Protein AF-A0AAU9VML3-F1 (afdb_monomer_lite)

Organism: NCBI:txid46732

Radius of gyration: 20.59 Å; chains: 1; bounding box: 60×60×53 Å

Secondary structure (DSSP, 8-state):
--HHHHHHHHHHHHHHHHHHHHHHHHSHHHHHHHHHHHHHHHHHH--PPPSSPPPHHHHHHHHHHHHHHHHHHHHH--HHHHHHHHHHHHHHTT-------HHHHHHHHHHHTT-HHHHHHHHHHHT--EETTEEHHHHTT--HHHHHHHHT-------HHHHTTS---S--------

pLDDT: mean 78.19, std 17.21, range [37.16, 96.06]

Structure (mmCIF, N/CA/C/O backbone):
data_AF-A0AAU9VML3-F1
#
_entry.id   AF-A0AAU9VML3-F1
#
loop_
_atom_site.group_PDB
_atom_site.id
_atom_site.type_symbol
_atom_site.label_atom_id
_atom_site.label_alt_id
_atom_site.label_comp_id
_atom_site.label_asym_id
_atom_site.label_entity_id
_atom_site.label_seq_id
_atom_site.pdbx_PDB_ins_code
_atom_site.Cartn_x
_atom_site.Cartn_y
_atom_site.Cartn_z
_atom_site.occupancy
_atom_site.B_iso_or_equiv
_atom_site.auth_seq_id
_atom_site.auth_comp_id
_atom_site.auth_asym_id
_atom_site.auth_atom_id
_atom_site.pdbx_PDB_model_num
ATOM 1 N N . MET A 1 1 ? 0.407 17.877 24.912 1.00 50.97 1 MET A N 1
ATOM 2 C CA . MET A 1 1 ? 1.451 17.326 24.017 1.00 50.97 1 MET A CA 1
ATOM 3 C C . MET A 1 1 ? 2.515 18.390 23.803 1.00 50.97 1 MET A C 1
ATOM 5 O O . MET A 1 1 ? 2.160 19.557 23.710 1.00 50.97 1 MET A O 1
ATOM 9 N N . ASN A 1 2 ? 3.795 18.014 23.816 1.00 62.28 2 ASN A N 1
ATOM 10 C CA . ASN A 1 2 ? 4.922 18.942 23.692 1.00 62.28 2 ASN A CA 1
ATOM 11 C C . ASN A 1 2 ? 5.104 19.342 22.215 1.00 62.28 2 ASN A C 1
ATOM 13 O O . ASN A 1 2 ? 5.199 18.472 21.353 1.00 62.28 2 ASN A O 1
ATOM 17 N N . VAL A 1 3 ? 5.138 20.645 21.924 1.00 62.44 3 VAL A N 1
ATOM 18 C CA . VAL A 1 3 ? 5.216 21.208 20.559 1.00 62.44 3 VAL A CA 1
ATOM 19 C C . VAL A 1 3 ? 6.447 20.692 19.804 1.00 62.44 3 VAL A C 1
ATOM 21 O O . VAL A 1 3 ? 6.362 20.385 18.618 1.00 62.44 3 VAL A O 1
ATOM 24 N N . ASN A 1 4 ? 7.561 20.488 20.513 1.00 61.22 4 ASN A N 1
ATOM 25 C CA . ASN A 1 4 ? 8.789 19.937 19.936 1.00 61.22 4 ASN A CA 1
ATOM 26 C C . ASN A 1 4 ? 8.632 18.471 19.498 1.00 61.22 4 ASN A C 1
ATOM 28 O O . ASN A 1 4 ? 9.266 18.043 18.540 1.00 61.22 4 ASN A O 1
ATOM 32 N N . THR A 1 5 ? 7.780 17.695 20.171 1.00 62.53 5 THR A N 1
ATOM 33 C CA . THR A 1 5 ? 7.509 16.296 19.806 1.00 62.53 5 THR A CA 1
ATOM 34 C C . THR A 1 5 ? 6.673 16.222 18.528 1.00 62.53 5 THR A C 1
ATOM 36 O O . THR A 1 5 ? 7.010 15.461 17.630 1.00 62.53 5 THR A O 1
ATOM 39 N N . VAL A 1 6 ? 5.659 17.084 18.399 1.00 62.66 6 VAL A N 1
ATOM 40 C CA . VAL A 1 6 ? 4.790 17.147 17.210 1.00 62.66 6 VAL A CA 1
ATOM 41 C C . VAL A 1 6 ? 5.559 17.625 15.970 1.00 62.66 6 VAL A C 1
ATOM 43 O O . VAL A 1 6 ? 5.380 17.080 14.881 1.00 62.66 6 VAL A O 1
ATOM 46 N N . ALA A 1 7 ? 6.449 18.611 16.125 1.00 62.72 7 ALA A N 1
ATOM 47 C CA . ALA A 1 7 ? 7.306 19.083 15.035 1.00 62.72 7 ALA A CA 1
ATOM 48 C C . ALA A 1 7 ? 8.252 17.976 14.530 1.00 62.72 7 ALA A C 1
ATOM 50 O O . ALA A 1 7 ? 8.327 17.728 13.328 1.00 62.72 7 ALA A O 1
ATOM 51 N N . ASN A 1 8 ? 8.887 17.239 15.447 1.00 67.69 8 ASN A N 1
ATOM 52 C CA . ASN A 1 8 ? 9.783 16.133 15.103 1.00 67.69 8 ASN A CA 1
ATOM 53 C C . ASN A 1 8 ? 9.057 14.970 14.406 1.00 67.69 8 ASN A C 1
ATOM 55 O O . ASN A 1 8 ? 9.591 14.394 13.460 1.00 67.69 8 ASN A O 1
ATOM 59 N N . GLU A 1 9 ? 7.843 14.631 14.846 1.00 66.75 9 GLU A N 1
ATOM 60 C CA . GLU A 1 9 ? 7.007 13.612 14.196 1.00 66.75 9 GLU A CA 1
ATOM 61 C C . GLU A 1 9 ? 6.584 14.037 12.783 1.00 66.75 9 GLU A C 1
ATOM 63 O O . GLU A 1 9 ? 6.598 13.228 11.855 1.00 66.75 9 GLU A O 1
ATOM 68 N N . THR A 1 10 ? 6.278 15.323 12.597 1.00 75.62 10 THR A N 1
ATOM 69 C CA . THR A 1 10 ? 5.897 15.880 11.292 1.00 75.62 10 THR A CA 1
ATOM 70 C C . THR A 1 10 ? 7.060 15.830 10.298 1.00 75.62 10 THR A C 1
ATOM 72 O O . THR A 1 10 ? 6.881 15.417 9.152 1.00 75.62 10 THR A O 1
ATOM 75 N N . ASP A 1 11 ? 8.265 16.207 10.727 1.00 81.81 11 ASP A N 1
ATOM 76 C CA . ASP A 1 11 ? 9.458 16.183 9.872 1.00 81.81 11 ASP A CA 1
ATOM 77 C C . ASP A 1 11 ? 9.937 14.760 9.570 1.00 81.81 11 ASP A C 1
ATOM 79 O O . ASP A 1 11 ? 10.421 14.480 8.469 1.00 81.81 11 ASP A O 1
ATOM 83 N N . PHE A 1 12 ? 9.773 13.840 10.525 1.00 81.81 12 PHE A N 1
ATOM 84 C CA . PHE A 1 12 ? 9.974 12.415 10.288 1.00 81.81 12 PHE A CA 1
ATOM 85 C C . PHE A 1 12 ? 9.033 11.916 9.188 1.00 81.81 12 PHE A C 1
ATOM 87 O O . PHE A 1 12 ? 9.492 11.347 8.201 1.00 81.81 12 PHE A O 1
ATOM 94 N N . PHE A 1 13 ? 7.734 12.197 9.304 1.00 81.69 13 PHE A N 1
ATOM 95 C CA . PHE A 1 13 ? 6.757 11.711 8.337 1.00 81.69 13 PHE A CA 1
ATOM 96 C C . PHE A 1 13 ? 6.975 12.281 6.930 1.00 81.69 13 PHE A C 1
ATOM 98 O O . PHE A 1 13 ? 6.934 11.536 5.953 1.00 81.69 13 PHE A O 1
ATOM 105 N N . LYS A 1 14 ? 7.301 13.575 6.813 1.00 85.31 14 LYS A N 1
ATOM 106 C CA . LYS A 1 14 ? 7.663 14.191 5.524 1.00 85.31 14 LYS A CA 1
ATOM 107 C C . LYS A 1 14 ? 8.843 13.484 4.857 1.00 85.31 14 LYS A C 1
ATOM 109 O O . LYS A 1 14 ? 8.828 13.272 3.645 1.00 85.31 14 LYS A O 1
ATOM 114 N N . ARG A 1 15 ? 9.858 13.109 5.641 1.00 89.50 15 ARG A N 1
ATOM 115 C CA . ARG A 1 15 ? 11.030 12.376 5.149 1.00 89.50 15 ARG A CA 1
ATOM 116 C C . ARG A 1 15 ? 10.661 10.976 4.674 1.00 89.50 15 ARG A C 1
ATOM 118 O O . ARG A 1 15 ? 11.053 10.601 3.575 1.00 89.50 15 ARG A O 1
ATOM 125 N N . GLU A 1 16 ? 9.888 10.237 5.464 1.00 89.69 16 GLU A N 1
ATOM 126 C CA . GLU A 1 16 ? 9.425 8.897 5.087 1.00 89.69 16 GLU A CA 1
ATOM 127 C C . GLU A 1 16 ? 8.576 8.936 3.813 1.00 89.69 16 GLU A C 1
ATOM 129 O O . GLU A 1 16 ? 8.807 8.148 2.898 1.00 89.69 16 GLU A O 1
ATOM 134 N N . ARG A 1 17 ? 7.667 9.913 3.699 1.00 88.75 17 ARG A N 1
ATOM 135 C CA . ARG A 1 17 ? 6.854 10.144 2.497 1.00 88.75 17 ARG A CA 1
ATOM 136 C C . ARG A 1 17 ? 7.724 10.390 1.261 1.00 88.75 17 ARG A C 1
ATOM 138 O O . ARG A 1 17 ? 7.489 9.789 0.213 1.00 88.75 17 ARG A O 1
ATOM 145 N N . GLN A 1 18 ? 8.738 11.248 1.378 1.00 90.56 18 GLN A N 1
ATOM 146 C CA . GLN A 1 18 ? 9.648 11.560 0.274 1.00 90.56 18 GLN A CA 1
ATOM 147 C C . GLN A 1 18 ? 10.501 10.347 -0.125 1.00 90.56 18 GLN A C 1
ATOM 149 O O . GLN A 1 18 ? 10.572 10.012 -1.307 1.00 90.56 18 GLN A O 1
ATOM 154 N N . ASN A 1 19 ? 11.089 9.647 0.849 1.00 91.44 19 ASN A N 1
ATOM 155 C CA . ASN A 1 19 ? 11.869 8.431 0.609 1.00 91.44 19 ASN A CA 1
ATOM 156 C C . ASN A 1 19 ? 11.021 7.360 -0.087 1.00 91.44 19 ASN A C 1
ATOM 158 O O . ASN A 1 19 ? 11.449 6.761 -1.071 1.00 91.44 19 ASN A O 1
ATOM 162 N N . PHE A 1 20 ? 9.794 7.158 0.392 1.00 92.12 20 PHE A N 1
ATOM 163 C CA . PHE A 1 20 ? 8.849 6.217 -0.190 1.00 92.12 20 PHE A CA 1
ATOM 164 C C . PHE A 1 20 ? 8.499 6.576 -1.637 1.00 92.12 20 PHE A C 1
ATOM 166 O O . PHE A 1 20 ? 8.570 5.713 -2.513 1.00 92.12 20 PHE A O 1
ATOM 173 N N . LYS A 1 21 ? 8.196 7.852 -1.912 1.00 92.38 21 LYS A N 1
ATOM 174 C CA . LYS A 1 21 ? 7.942 8.345 -3.271 1.00 92.38 21 LYS A CA 1
ATOM 175 C C . LYS A 1 21 ? 9.117 8.055 -4.201 1.00 92.38 21 LYS A C 1
ATOM 177 O O . LYS A 1 21 ? 8.916 7.577 -5.317 1.00 92.38 21 LYS A O 1
ATOM 182 N N . GLU A 1 22 ? 10.339 8.347 -3.765 1.00 92.06 22 GLU A N 1
ATOM 183 C CA . GLU A 1 22 ? 11.541 8.075 -4.555 1.00 92.06 22 GLU A CA 1
ATOM 184 C C . GLU A 1 22 ? 11.713 6.584 -4.830 1.00 92.06 22 GLU A C 1
ATOM 186 O O . GLU A 1 22 ? 12.032 6.204 -5.954 1.00 92.06 22 GLU A O 1
ATOM 191 N N . GLU A 1 23 ? 11.465 5.742 -3.831 1.00 90.19 23 GLU A N 1
ATOM 192 C CA . GLU A 1 23 ? 11.603 4.293 -3.929 1.00 90.19 23 GLU A CA 1
ATOM 193 C C . GLU A 1 23 ? 10.650 3.694 -4.973 1.00 90.19 23 GLU A C 1
ATOM 195 O O . GLU A 1 23 ? 11.073 2.937 -5.857 1.00 90.19 23 GLU A O 1
ATOM 200 N N . VAL A 1 24 ? 9.369 4.081 -4.929 1.00 91.25 24 VAL A N 1
ATOM 201 C CA . VAL A 1 24 ? 8.359 3.607 -5.892 1.00 91.25 24 VAL A CA 1
ATOM 202 C C . VAL A 1 24 ? 8.514 4.244 -7.276 1.00 91.25 24 VAL A C 1
ATOM 204 O O . VAL A 1 24 ? 8.101 3.645 -8.268 1.00 91.25 24 VAL A O 1
ATOM 207 N N . SER A 1 25 ? 9.151 5.418 -7.365 1.00 87.44 25 SER A N 1
ATOM 208 C CA . SER A 1 25 ? 9.441 6.097 -8.637 1.00 87.44 25 SER A CA 1
ATOM 209 C C . SER A 1 25 ? 10.678 5.527 -9.339 1.00 87.44 25 SER A C 1
ATOM 211 O O . SER A 1 25 ? 10.670 5.369 -10.558 1.00 87.44 25 SER A O 1
ATOM 213 N N . LYS A 1 26 ? 11.739 5.181 -8.593 1.00 85.44 26 LYS A N 1
ATOM 214 C CA . LYS A 1 26 ? 12.975 4.579 -9.134 1.00 85.44 26 LYS A CA 1
ATOM 215 C C . LYS A 1 26 ? 12.715 3.205 -9.745 1.00 85.44 26 LYS A C 1
ATOM 217 O O . LYS A 1 26 ? 13.294 2.854 -10.771 1.00 85.44 26 LYS A O 1
ATOM 222 N N . HIS A 1 27 ? 11.822 2.434 -9.132 1.00 82.12 27 HIS A N 1
ATOM 223 C CA . HIS A 1 27 ? 11.428 1.119 -9.616 1.00 82.12 27 HIS A CA 1
ATOM 224 C C . HIS A 1 27 ? 9.917 1.074 -9.791 1.00 82.12 27 HIS A C 1
ATOM 226 O O . HIS A 1 27 ? 9.192 0.684 -8.881 1.00 82.12 27 HIS A O 1
ATOM 232 N N . TYR A 1 28 ? 9.449 1.421 -10.990 1.00 77.88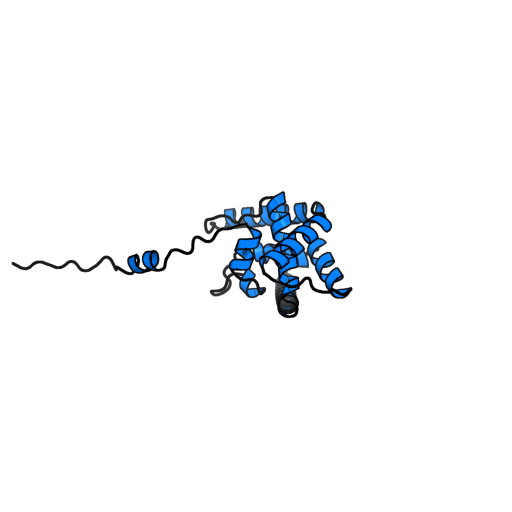 28 TYR A N 1
ATOM 233 C CA . TYR A 1 28 ? 8.020 1.543 -11.296 1.00 77.88 28 TYR A CA 1
ATOM 234 C C . TYR A 1 28 ? 7.182 0.309 -10.905 1.00 77.88 28 TYR A C 1
ATOM 236 O O . TYR A 1 28 ? 6.002 0.433 -10.584 1.00 77.88 28 TYR A O 1
ATOM 244 N N . TRP A 1 29 ? 7.786 -0.885 -10.870 1.00 85.56 29 TRP A N 1
ATOM 245 C CA . TRP A 1 29 ? 7.114 -2.116 -10.456 1.00 85.56 29 TRP A CA 1
ATOM 246 C C . TRP A 1 29 ? 6.921 -2.261 -8.931 1.00 85.56 29 TRP A C 1
ATOM 248 O O . TRP A 1 29 ? 6.030 -3.003 -8.511 1.00 85.56 29 TRP A O 1
ATOM 258 N N . LYS A 1 30 ? 7.695 -1.546 -8.092 1.00 89.75 30 LYS A N 1
ATOM 259 C CA . LYS A 1 30 ? 7.505 -1.488 -6.625 1.00 89.75 30 LYS A CA 1
ATOM 260 C C . LYS A 1 30 ? 6.183 -0.820 -6.269 1.00 89.75 30 LYS A C 1
ATOM 262 O O . LYS A 1 30 ? 5.515 -1.250 -5.334 1.00 89.75 30 LYS A O 1
ATOM 267 N N . LYS A 1 31 ? 5.742 0.157 -7.066 1.00 92.44 31 LYS A N 1
ATOM 268 C CA . LYS A 1 31 ? 4.402 0.738 -6.935 1.00 92.44 31 LYS A CA 1
ATOM 269 C C . LYS A 1 31 ? 3.310 -0.334 -7.023 1.00 92.44 31 LYS A C 1
ATOM 271 O O . LYS A 1 31 ? 2.390 -0.339 -6.209 1.00 92.44 31 LYS A O 1
ATOM 276 N N . PHE A 1 32 ? 3.439 -1.296 -7.942 1.00 93.94 32 PHE A N 1
ATOM 277 C CA . PHE A 1 32 ? 2.463 -2.384 -8.068 1.00 93.94 32 PHE A CA 1
ATOM 278 C C . PHE A 1 32 ? 2.441 -3.309 -6.852 1.00 93.94 32 PHE A C 1
ATOM 280 O O . PHE A 1 32 ? 1.394 -3.883 -6.575 1.00 93.94 32 PHE A O 1
ATOM 287 N N . TRP A 1 33 ? 3.537 -3.436 -6.095 1.00 94.06 33 TRP A N 1
ATOM 288 C CA . TRP A 1 33 ? 3.511 -4.162 -4.818 1.00 94.06 33 TRP A CA 1
ATOM 289 C C . TRP A 1 33 ? 2.609 -3.482 -3.804 1.00 94.06 33 TRP A C 1
ATOM 291 O O . TRP A 1 33 ? 1.801 -4.141 -3.160 1.00 94.06 33 TRP A O 1
ATOM 301 N N . VAL A 1 34 ? 2.704 -2.159 -3.698 1.00 95.00 34 VAL A N 1
ATOM 302 C CA . VAL A 1 34 ? 1.844 -1.379 -2.805 1.00 95.00 34 VAL A CA 1
ATOM 303 C C . VAL A 1 34 ? 0.380 -1.501 -3.231 1.00 95.00 34 VAL A C 1
ATOM 305 O O . VAL A 1 34 ? -0.480 -1.758 -2.393 1.00 95.00 34 VAL A O 1
ATOM 308 N N . ILE A 1 35 ? 0.105 -1.411 -4.537 1.00 95.44 35 ILE A N 1
ATOM 309 C CA . ILE A 1 35 ? -1.242 -1.609 -5.095 1.00 95.44 35 ILE A CA 1
ATOM 310 C C . ILE A 1 35 ? -1.755 -3.018 -4.772 1.00 95.44 35 ILE A C 1
ATOM 312 O O . ILE A 1 35 ? -2.879 -3.158 -4.305 1.00 95.44 35 ILE A O 1
ATOM 316 N N . ALA A 1 36 ? -0.936 -4.056 -4.956 1.00 96.06 36 ALA A N 1
ATOM 317 C CA . ALA A 1 36 ? -1.301 -5.437 -4.650 1.00 96.06 36 ALA A CA 1
ATOM 318 C C . ALA A 1 36 ? -1.595 -5.647 -3.157 1.00 96.06 36 ALA A C 1
ATOM 320 O O . ALA A 1 36 ? -2.579 -6.306 -2.817 1.00 96.06 36 ALA A O 1
ATOM 321 N N . ILE A 1 37 ? -0.791 -5.055 -2.264 1.00 95.56 37 ILE A N 1
ATOM 322 C CA . ILE A 1 37 ? -1.024 -5.076 -0.812 1.00 95.56 37 ILE A CA 1
ATOM 323 C C . ILE A 1 37 ? -2.382 -4.445 -0.505 1.00 95.56 37 ILE A C 1
ATOM 325 O O . ILE A 1 37 ? -3.238 -5.099 0.089 1.00 95.56 37 ILE A O 1
ATOM 329 N N . LEU A 1 38 ? -2.603 -3.204 -0.945 1.00 95.19 38 LEU A N 1
ATOM 330 C CA . LEU A 1 38 ? -3.828 -2.461 -0.650 1.00 95.19 38 LEU A CA 1
ATOM 331 C C . LEU A 1 38 ? -5.066 -3.124 -1.256 1.00 95.19 38 LEU A C 1
ATOM 333 O O . LEU A 1 38 ? -6.085 -3.223 -0.581 1.00 95.19 38 LEU A O 1
ATOM 337 N N . LYS A 1 39 ? -4.965 -3.658 -2.475 1.00 95.31 39 LYS A N 1
ATOM 338 C CA . LYS A 1 39 ? -6.036 -4.411 -3.135 1.00 95.31 39 LYS A CA 1
ATOM 339 C C . LYS A 1 39 ? -6.373 -5.701 -2.391 1.00 95.31 39 LYS A C 1
ATOM 341 O O . LYS A 1 39 ? -7.542 -5.994 -2.155 1.00 95.31 39 LYS A O 1
ATOM 346 N N . THR A 1 40 ? -5.361 -6.463 -1.974 1.00 95.31 40 THR A N 1
ATOM 347 C CA . THR A 1 40 ? -5.556 -7.700 -1.197 1.00 95.31 40 THR A CA 1
ATOM 348 C C . THR A 1 40 ? -6.203 -7.396 0.152 1.00 95.31 40 THR A C 1
ATOM 350 O O . THR A 1 40 ? -7.151 -8.067 0.560 1.00 95.31 40 THR A O 1
ATOM 353 N N . VAL A 1 41 ? -5.735 -6.346 0.831 1.00 94.31 41 VAL A N 1
ATOM 354 C CA . VAL A 1 41 ? -6.328 -5.867 2.082 1.00 94.31 41 VAL A CA 1
ATOM 355 C C . VAL A 1 41 ? -7.778 -5.424 1.864 1.00 94.31 41 VAL A C 1
ATOM 357 O O . VAL A 1 41 ? -8.659 -5.823 2.629 1.00 94.31 41 VAL A O 1
ATOM 360 N N . HIS A 1 42 ? -8.043 -4.640 0.817 1.00 92.31 42 HIS A N 1
ATOM 361 C CA . HIS A 1 42 ? -9.378 -4.165 0.465 1.00 92.31 42 HIS A CA 1
ATOM 362 C C . HIS A 1 42 ? -10.342 -5.338 0.244 1.00 92.31 42 HIS A C 1
ATOM 364 O O . HIS A 1 42 ? -11.384 -5.380 0.896 1.00 92.31 42 HIS A O 1
ATOM 370 N N . LYS A 1 43 ? -9.950 -6.353 -0.537 1.00 91.75 43 LYS A N 1
ATOM 371 C CA . LYS A 1 43 ? -10.747 -7.577 -0.741 1.00 91.75 43 LYS A CA 1
ATOM 372 C C . LYS A 1 43 ? -11.064 -8.328 0.559 1.00 91.75 43 LYS A C 1
ATOM 374 O O . LYS A 1 43 ? -12.082 -9.010 0.625 1.00 91.75 43 LYS A O 1
ATOM 379 N N . LYS A 1 44 ? -10.215 -8.229 1.591 1.00 91.50 44 LYS A N 1
ATOM 380 C CA . LYS A 1 44 ? -10.439 -8.898 2.887 1.00 91.50 44 LYS A CA 1
ATOM 381 C C . LYS A 1 44 ? -11.281 -8.093 3.873 1.00 91.50 44 LYS A C 1
ATOM 383 O O . LYS A 1 44 ? -12.039 -8.696 4.629 1.00 91.50 44 LYS A O 1
ATOM 388 N N . LYS A 1 45 ? -11.097 -6.771 3.950 1.00 91.50 45 LYS A N 1
ATOM 389 C CA . LYS A 1 45 ? -11.679 -5.940 5.026 1.00 91.50 45 LYS A CA 1
ATOM 390 C C . LYS A 1 45 ? -12.593 -4.811 4.557 1.00 91.50 45 LYS A C 1
ATOM 392 O O . LYS A 1 45 ? -13.189 -4.163 5.412 1.00 91.50 45 LYS A O 1
ATOM 397 N N . GLY A 1 46 ? -12.706 -4.569 3.252 1.00 86.56 46 GLY A N 1
ATOM 398 C CA . GLY A 1 46 ? -13.473 -3.450 2.710 1.00 86.56 46 GLY A CA 1
ATOM 399 C C . GLY A 1 46 ? -12.865 -2.111 3.122 1.00 86.56 46 GLY A C 1
ATOM 400 O O . GLY A 1 46 ? -13.339 -1.461 4.053 1.00 86.56 46 GLY A O 1
ATOM 401 N N . LEU A 1 47 ? -11.789 -1.716 2.434 1.00 84.62 47 LEU A N 1
ATOM 402 C CA . LEU A 1 47 ? -11.117 -0.420 2.628 1.00 84.62 47 LEU A CA 1
ATOM 403 C C . LEU A 1 47 ? -11.724 0.733 1.813 1.00 84.62 47 LEU A C 1
ATOM 405 O O . LEU A 1 47 ? -11.095 1.779 1.691 1.00 84.62 47 LEU A O 1
ATOM 409 N N . GLU A 1 48 ? -12.868 0.516 1.169 1.00 77.62 48 GLU A N 1
ATOM 410 C CA . GLU A 1 48 ? -13.453 1.517 0.278 1.00 77.62 48 GLU A CA 1
ATOM 411 C C . GLU A 1 48 ? -13.642 2.857 1.005 1.00 77.62 48 GLU A C 1
ATOM 413 O O . GLU A 1 48 ? -14.197 2.886 2.111 1.00 77.62 48 GLU A O 1
ATOM 418 N N . PRO A 1 49 ? -13.173 3.965 0.413 1.00 70.12 49 PRO A N 1
ATOM 419 C CA . PRO A 1 49 ? -13.423 5.280 0.963 1.00 70.12 49 PRO A CA 1
ATOM 420 C C . PRO A 1 49 ? -14.894 5.644 0.887 1.00 70.12 49 PRO A C 1
ATOM 422 O O . PRO A 1 49 ? -15.626 5.232 -0.011 1.00 70.12 49 PRO A O 1
ATOM 425 N N . SER A 1 50 ? -15.319 6.490 1.817 1.00 63.31 50 SER A N 1
ATOM 426 C CA . SER A 1 50 ? -16.641 7.096 1.731 1.00 63.31 50 SER A CA 1
ATOM 427 C C . SER A 1 50 ? -16.766 7.995 0.503 1.00 63.31 50 SER A C 1
ATOM 429 O O . SER A 1 50 ? -15.855 8.751 0.171 1.00 63.31 50 SER A O 1
ATOM 431 N N . ILE A 1 51 ? -17.942 7.946 -0.120 1.00 56.34 51 ILE A N 1
ATOM 432 C CA . ILE A 1 51 ? -18.303 8.663 -1.351 1.00 56.34 51 ILE A CA 1
ATOM 433 C C . ILE A 1 51 ? -18.461 10.181 -1.111 1.00 56.34 51 ILE A C 1
ATOM 435 O O . ILE A 1 51 ? -18.444 10.965 -2.059 1.00 56.34 51 ILE A O 1
ATOM 439 N N . HIS A 1 52 ? -18.585 10.631 0.145 1.00 47.44 52 HIS A N 1
ATOM 440 C CA . HIS A 1 52 ? -18.849 12.035 0.476 1.00 47.44 52 HIS A CA 1
ATOM 441 C C . HIS A 1 52 ? -17.770 12.653 1.378 1.00 47.44 52 HIS A C 1
ATOM 443 O O . HIS A 1 52 ? -17.312 11.997 2.319 1.00 47.44 52 HIS A O 1
ATOM 449 N N . PRO A 1 53 ? -17.394 13.931 1.157 1.00 50.84 53 PRO A N 1
ATOM 450 C CA . PRO A 1 53 ? -16.511 14.642 2.070 1.00 50.84 53 PRO A CA 1
ATOM 451 C C . PRO A 1 53 ? -17.184 14.755 3.443 1.00 50.84 53 PRO A C 1
ATOM 453 O O . PRO A 1 53 ? -18.263 15.326 3.590 1.00 50.84 53 PRO A O 1
ATOM 456 N N . PHE A 1 54 ? -16.554 14.169 4.455 1.00 53.31 54 PHE A N 1
ATOM 457 C CA . PHE A 1 54 ? -17.091 14.121 5.810 1.00 53.31 54 PHE A CA 1
ATOM 458 C C . PHE A 1 54 ? -16.935 15.448 6.566 1.00 53.31 54 PHE A C 1
ATOM 460 O O . PHE A 1 54 ? -15.885 16.094 6.516 1.00 53.31 54 PHE A O 1
ATOM 467 N N . PHE A 1 55 ? -17.936 15.769 7.393 1.00 54.53 55 PHE A N 1
ATOM 468 C CA . PHE A 1 55 ? -17.772 16.654 8.550 1.00 54.53 55 PHE A CA 1
ATOM 469 C C . PHE A 1 55 ? -16.766 16.045 9.556 1.00 54.53 55 PHE A C 1
ATOM 471 O O . PHE A 1 55 ? -16.574 14.828 9.613 1.00 54.53 55 PHE A O 1
ATOM 478 N N . SER A 1 56 ? -16.115 16.882 10.370 1.00 65.94 56 SER A N 1
ATOM 479 C CA . SER A 1 56 ? -14.890 16.536 11.121 1.00 65.94 56 SER A CA 1
ATOM 480 C C . SER A 1 56 ? -14.952 15.259 11.976 1.00 65.94 56 SER A C 1
ATOM 482 O O . SER A 1 56 ? -14.006 14.477 11.944 1.00 65.94 56 SER A O 1
ATOM 484 N N . MET A 1 57 ? -16.044 15.002 12.706 1.00 67.19 57 MET A N 1
ATOM 485 C CA . MET A 1 57 ? -16.152 13.814 13.572 1.00 67.19 57 MET A CA 1
ATOM 486 C C . MET A 1 57 ? -16.303 12.501 12.797 1.00 67.19 57 MET A C 1
ATOM 488 O O . MET A 1 57 ? -15.674 11.508 13.152 1.00 67.19 57 MET A O 1
ATOM 492 N N . GLN A 1 58 ? -17.090 12.493 11.719 1.00 67.12 58 GLN A N 1
ATOM 493 C CA . GLN A 1 58 ? -17.254 11.307 10.870 1.00 67.12 58 GLN A CA 1
ATOM 494 C C . GLN A 1 58 ? -15.960 10.989 10.117 1.00 67.12 58 GLN A C 1
ATOM 496 O O . GLN A 1 58 ? -15.616 9.826 9.938 1.00 67.12 58 GLN A O 1
ATOM 501 N N . ARG A 1 59 ? -15.192 12.025 9.750 1.00 70.06 59 ARG A N 1
ATOM 502 C CA . ARG A 1 59 ? -13.857 11.862 9.170 1.00 70.06 59 ARG A CA 1
ATOM 503 C C . ARG A 1 59 ? -12.903 11.157 10.131 1.00 70.06 59 ARG A C 1
ATOM 505 O O . ARG A 1 59 ? -12.170 10.279 9.696 1.00 70.06 59 ARG A O 1
ATOM 512 N N . LEU A 1 60 ? -12.891 11.552 11.407 1.00 71.69 60 LEU A N 1
ATOM 513 C CA . LEU A 1 60 ? -12.029 10.928 12.416 1.00 71.69 60 LEU A CA 1
ATOM 514 C C . LEU A 1 60 ? -12.414 9.462 12.630 1.00 71.69 60 LEU A C 1
ATOM 516 O O . LEU A 1 60 ? -11.549 8.601 12.550 1.00 71.69 60 LEU A O 1
ATOM 520 N N . GLN A 1 61 ? -13.710 9.173 12.773 1.00 75.38 61 GLN A N 1
ATOM 521 C CA . GLN A 1 61 ? -14.208 7.797 12.892 1.00 75.38 61 GLN A CA 1
ATOM 522 C C . GLN A 1 61 ? -13.859 6.940 11.671 1.00 75.38 61 GLN A C 1
ATOM 524 O O . GLN A 1 61 ? -13.422 5.806 11.831 1.00 75.38 61 GLN A O 1
ATOM 529 N N . TYR A 1 62 ? -14.003 7.486 10.460 1.00 77.00 62 TYR A N 1
ATOM 530 C CA . TYR A 1 62 ? -13.607 6.800 9.232 1.00 77.00 62 TYR A CA 1
ATOM 531 C C . TYR A 1 62 ? -12.103 6.502 9.204 1.00 77.00 62 TYR A C 1
ATOM 533 O O . TYR A 1 62 ? -11.710 5.387 8.868 1.00 77.00 62 TYR A O 1
ATOM 541 N N . VAL A 1 63 ? -11.260 7.478 9.563 1.00 77.25 63 VAL A N 1
ATOM 542 C CA . VAL A 1 63 ? -9.803 7.281 9.621 1.00 77.25 63 VAL A CA 1
ATOM 543 C C . VAL A 1 63 ? -9.457 6.198 10.641 1.00 77.25 63 VAL A C 1
ATOM 545 O O . VAL A 1 63 ? -8.731 5.276 10.289 1.00 77.25 63 VAL A O 1
ATOM 548 N N . ASP A 1 64 ? -10.030 6.245 11.845 1.00 82.62 64 ASP A N 1
ATOM 549 C CA . ASP A 1 64 ? -9.788 5.245 12.891 1.00 82.62 64 ASP A CA 1
ATOM 550 C C . ASP A 1 64 ? -10.242 3.839 12.459 1.00 82.62 64 ASP A C 1
ATOM 552 O O . ASP A 1 64 ? -9.525 2.853 12.657 1.00 82.62 64 ASP A O 1
ATOM 556 N N . GLU A 1 65 ? -11.415 3.728 11.827 1.00 85.69 65 GLU A N 1
ATOM 557 C CA . GLU A 1 65 ? -11.931 2.460 11.307 1.00 85.69 65 GLU A CA 1
ATOM 558 C C . GLU A 1 65 ? -11.044 1.912 10.180 1.00 85.69 65 GLU A C 1
ATOM 560 O O . GLU A 1 65 ? -10.741 0.716 10.153 1.00 85.69 65 GLU A O 1
ATOM 565 N N . MET A 1 66 ? -10.597 2.774 9.266 1.00 86.12 66 MET A N 1
ATOM 566 C CA . MET A 1 66 ? -9.706 2.408 8.166 1.00 86.12 66 MET A CA 1
ATOM 567 C C . MET A 1 66 ? -8.341 1.953 8.692 1.00 86.12 66 MET A C 1
ATOM 569 O O . MET A 1 66 ? -7.886 0.867 8.324 1.00 86.12 66 MET A O 1
ATOM 573 N N . SER A 1 67 ? -7.743 2.704 9.621 1.00 87.38 67 SER A N 1
ATOM 574 C CA . SER A 1 67 ? -6.505 2.338 10.314 1.00 87.38 67 SER A CA 1
ATOM 575 C C . SER A 1 67 ? -6.622 0.976 10.997 1.00 87.38 67 SER A C 1
ATOM 577 O O . SER A 1 67 ? -5.756 0.110 10.838 1.00 87.38 67 SER A O 1
ATOM 579 N N . TYR A 1 68 ? -7.731 0.736 11.704 1.00 90.12 68 TYR A N 1
ATOM 580 C CA . TYR A 1 68 ? -8.003 -0.547 12.346 1.00 90.12 68 TYR A CA 1
ATOM 581 C C . TYR A 1 68 ? -8.134 -1.691 11.329 1.00 90.12 68 TYR A C 1
ATOM 583 O O . TYR A 1 68 ? -7.514 -2.747 11.495 1.00 90.12 68 TYR A O 1
ATOM 591 N N . LYS A 1 69 ? -8.914 -1.497 10.256 1.00 91.44 69 LYS A N 1
ATOM 592 C CA . LYS A 1 69 ? -9.092 -2.491 9.184 1.00 91.44 69 LYS A CA 1
ATOM 593 C C . LYS A 1 69 ? -7.764 -2.841 8.525 1.00 91.44 69 LYS A C 1
ATOM 595 O O . LYS A 1 69 ? -7.473 -4.027 8.359 1.00 91.44 69 LYS A O 1
ATOM 600 N N . LEU A 1 70 ? -6.959 -1.835 8.192 1.00 92.12 70 LEU A N 1
ATOM 601 C CA . LEU A 1 70 ? -5.642 -2.007 7.593 1.00 92.12 70 LEU A CA 1
ATOM 602 C C . LEU A 1 70 ? -4.709 -2.784 8.528 1.00 92.12 70 LEU A C 1
ATOM 604 O O . LEU A 1 70 ? -4.135 -3.789 8.112 1.00 92.12 70 LEU A O 1
ATOM 608 N N . GLU A 1 71 ? -4.603 -2.387 9.800 1.00 91.94 71 GLU A N 1
ATOM 609 C CA . GLU A 1 71 ? -3.756 -3.083 10.774 1.00 91.94 71 GLU A CA 1
ATOM 610 C C . GLU A 1 71 ? -4.156 -4.557 10.926 1.00 91.94 71 GLU A C 1
ATOM 612 O O . GLU A 1 71 ? -3.304 -5.450 10.922 1.00 91.94 71 GLU A O 1
ATOM 617 N N . ARG A 1 72 ? -5.458 -4.833 11.062 1.00 92.62 72 ARG A N 1
ATOM 618 C CA . ARG A 1 72 ? -5.967 -6.204 11.180 1.00 92.62 72 ARG A CA 1
ATOM 619 C C . ARG A 1 72 ? -5.688 -7.011 9.921 1.00 92.62 72 ARG A C 1
ATOM 621 O O . ARG A 1 72 ? -5.273 -8.160 10.027 1.00 92.62 72 ARG A O 1
ATOM 628 N N . ALA A 1 73 ? -5.893 -6.425 8.747 1.00 92.44 73 ALA A N 1
ATOM 629 C CA . ALA A 1 73 ? -5.659 -7.117 7.492 1.00 92.44 73 ALA A CA 1
ATOM 630 C C . ALA A 1 73 ? -4.187 -7.444 7.265 1.00 92.44 73 ALA A C 1
ATOM 632 O O . ALA A 1 73 ? -3.900 -8.567 6.874 1.00 92.44 73 ALA A O 1
ATOM 633 N N . LEU A 1 74 ? -3.261 -6.521 7.544 1.00 92.81 74 LEU A N 1
ATOM 634 C CA . LEU A 1 74 ? -1.822 -6.758 7.364 1.00 92.81 74 LEU A CA 1
ATOM 635 C C . LEU A 1 74 ? -1.317 -7.949 8.200 1.00 92.81 74 LEU A C 1
ATOM 637 O O . LEU A 1 74 ? -0.401 -8.648 7.783 1.00 92.81 74 LEU A O 1
ATOM 641 N N . LYS A 1 75 ? -1.972 -8.248 9.331 1.00 91.88 75 LYS A N 1
ATOM 642 C CA . LYS A 1 75 ? -1.704 -9.445 10.153 1.00 91.88 75 LYS A CA 1
ATOM 643 C C . LYS A 1 75 ? -2.306 -10.740 9.588 1.00 91.88 75 LYS A C 1
ATOM 645 O O . LYS A 1 75 ? -1.891 -11.825 9.982 1.00 91.88 75 LYS A O 1
ATOM 650 N N . GLU A 1 76 ? -3.309 -10.642 8.720 1.00 91.88 76 GLU A N 1
ATOM 651 C CA . GLU A 1 76 ? -4.099 -11.770 8.201 1.00 91.88 76 GLU A CA 1
ATOM 652 C C . GLU A 1 76 ? -3.798 -12.108 6.729 1.00 91.88 76 GLU A C 1
ATOM 654 O O . GLU A 1 76 ? -4.097 -13.215 6.266 1.00 91.88 76 GLU A O 1
ATOM 659 N N . VAL A 1 77 ? -3.266 -11.160 5.956 1.00 91.44 77 VAL A N 1
ATOM 660 C CA . VAL A 1 77 ? -2.866 -11.376 4.560 1.00 91.44 77 VAL A CA 1
ATOM 661 C C . VAL A 1 77 ? -1.633 -12.262 4.498 1.00 91.44 77 VAL A C 1
ATOM 663 O O . VAL A 1 77 ? -0.688 -12.118 5.273 1.00 91.44 77 VAL A O 1
ATOM 666 N N . LYS A 1 78 ? -1.638 -13.197 3.551 1.00 92.81 78 LYS A N 1
ATOM 667 C CA . LYS A 1 78 ? -0.479 -14.049 3.306 1.00 92.81 78 LYS A CA 1
ATOM 668 C C . LYS A 1 78 ? 0.330 -13.481 2.151 1.00 92.81 78 LYS A C 1
ATOM 670 O O . LYS A 1 78 ? -0.225 -12.983 1.177 1.00 92.81 78 LYS A O 1
ATOM 675 N N . PHE A 1 79 ? 1.651 -13.614 2.230 1.00 91.31 79 PHE A N 1
ATOM 676 C CA . PHE A 1 79 ? 2.547 -13.124 1.181 1.00 91.31 79 PHE A CA 1
ATOM 677 C C . PHE A 1 79 ? 2.205 -13.684 -0.209 1.00 91.31 79 PHE A C 1
ATOM 679 O O . PHE A 1 79 ? 2.259 -12.947 -1.187 1.00 91.31 79 PHE A O 1
ATOM 686 N N . ASN A 1 80 ? 1.817 -14.960 -0.305 1.00 93.62 80 ASN A N 1
ATOM 687 C CA . ASN A 1 80 ? 1.446 -15.577 -1.579 1.00 93.62 80 ASN A CA 1
ATOM 688 C C . ASN A 1 80 ? 0.192 -14.941 -2.199 1.00 93.62 80 ASN A C 1
ATOM 690 O O . ASN A 1 80 ? 0.174 -14.737 -3.401 1.00 93.62 80 ASN A O 1
ATOM 694 N N . GLU A 1 81 ? -0.805 -14.557 -1.393 1.00 94.69 81 GLU A N 1
ATOM 695 C CA . GLU A 1 81 ? -1.999 -13.850 -1.888 1.00 94.69 81 GLU A CA 1
ATOM 696 C C . GLU A 1 81 ? -1.610 -12.508 -2.525 1.00 94.69 81 GLU A C 1
ATOM 698 O O . GLU A 1 81 ? -2.081 -12.162 -3.606 1.00 94.69 81 GLU A O 1
ATOM 703 N N . ILE A 1 82 ? -0.697 -11.777 -1.879 1.00 94.75 82 ILE A N 1
ATOM 704 C CA . ILE A 1 82 ? -0.202 -10.488 -2.374 1.00 94.75 82 ILE A CA 1
ATOM 705 C C . ILE A 1 82 ? 0.644 -10.690 -3.638 1.00 94.75 82 ILE A C 1
ATOM 707 O O . ILE A 1 82 ? 0.523 -9.919 -4.586 1.00 94.75 82 ILE A O 1
ATOM 711 N N . TYR A 1 83 ? 1.487 -11.726 -3.674 1.00 93.81 83 TYR A N 1
ATOM 712 C CA . TYR A 1 83 ? 2.297 -12.061 -4.847 1.00 93.81 83 TYR A CA 1
ATOM 713 C C . TYR A 1 83 ? 1.430 -12.444 -6.052 1.00 93.81 83 TYR A C 1
ATOM 715 O O . TYR A 1 83 ? 1.662 -11.950 -7.156 1.00 93.81 83 TYR A O 1
ATOM 723 N N . ASP A 1 84 ? 0.397 -13.260 -5.850 1.00 94.75 84 ASP A N 1
ATOM 724 C CA . ASP A 1 84 ? -0.541 -13.641 -6.906 1.00 94.75 84 ASP A CA 1
ATOM 725 C C . ASP A 1 84 ? -1.275 -12.407 -7.457 1.00 94.75 84 ASP A C 1
ATOM 727 O O . ASP A 1 84 ? -1.360 -12.222 -8.673 1.00 94.75 84 ASP A O 1
ATOM 731 N N . GLU A 1 85 ? -1.726 -11.498 -6.585 1.00 95.75 85 GLU A N 1
ATOM 732 C CA . GLU A 1 85 ? -2.351 -10.244 -7.018 1.00 95.75 85 GLU A CA 1
ATOM 733 C C . GLU A 1 85 ? -1.360 -9.335 -7.761 1.00 95.75 85 GLU A C 1
ATOM 735 O O . GLU A 1 85 ? -1.690 -8.754 -8.794 1.00 95.75 85 GLU A O 1
ATOM 740 N N . TRP A 1 86 ? -0.120 -9.243 -7.281 1.00 95.12 86 TRP A N 1
ATOM 741 C CA . TRP A 1 86 ? 0.925 -8.456 -7.925 1.00 95.12 86 TRP A CA 1
ATOM 742 C C . TRP A 1 86 ? 1.243 -8.974 -9.329 1.00 95.12 86 TRP A C 1
ATOM 744 O O . TRP A 1 86 ? 1.244 -8.198 -10.284 1.00 95.12 86 TRP A O 1
ATOM 754 N N . THR A 1 87 ? 1.446 -10.284 -9.490 1.00 94.12 87 THR A N 1
ATOM 755 C CA . THR A 1 87 ? 1.707 -10.885 -10.809 1.00 94.12 87 THR A CA 1
ATOM 756 C C . THR A 1 87 ? 0.536 -10.695 -11.771 1.00 94.12 87 THR A C 1
ATOM 758 O O . THR A 1 87 ? 0.756 -10.463 -12.965 1.00 94.12 87 THR A O 1
ATOM 761 N N . LYS A 1 88 ? -0.704 -10.735 -11.266 1.00 94.75 88 LYS A N 1
ATOM 762 C CA . LYS A 1 88 ? -1.903 -10.412 -12.041 1.00 94.75 88 LYS A CA 1
ATOM 763 C C . LYS A 1 88 ? -1.876 -8.960 -12.530 1.00 94.75 88 LYS A C 1
ATOM 765 O O . LYS A 1 88 ? -2.001 -8.741 -13.733 1.00 94.75 88 LYS A O 1
ATOM 770 N N . ILE A 1 89 ? -1.628 -7.995 -11.640 1.00 93.94 89 ILE A N 1
ATOM 771 C CA . ILE A 1 89 ? -1.546 -6.565 -11.988 1.00 93.94 89 ILE A CA 1
ATOM 772 C C . ILE A 1 89 ? -0.453 -6.314 -13.032 1.00 93.94 89 ILE A C 1
ATOM 774 O O . ILE A 1 89 ? -0.687 -5.602 -14.008 1.00 93.94 89 ILE A O 1
ATOM 778 N N . LEU A 1 90 ? 0.731 -6.915 -12.867 1.00 92.12 90 LEU A N 1
ATOM 779 C CA . LEU A 1 90 ? 1.813 -6.779 -13.844 1.00 92.12 90 LEU A CA 1
ATOM 780 C C . LEU A 1 90 ? 1.386 -7.263 -15.232 1.00 92.12 90 LEU A C 1
ATOM 782 O O . LEU A 1 90 ? 1.598 -6.561 -16.220 1.00 92.12 90 LEU A O 1
ATOM 786 N N . ARG A 1 91 ? 0.745 -8.436 -15.304 1.00 91.50 91 ARG A N 1
ATOM 787 C CA . ARG A 1 91 ? 0.257 -9.010 -16.562 1.00 91.50 91 ARG A CA 1
ATOM 788 C C . ARG A 1 91 ? -0.772 -8.105 -17.231 1.00 91.50 91 ARG A C 1
ATOM 790 O O . ARG A 1 91 ? -0.656 -7.842 -18.423 1.00 91.50 91 ARG A O 1
ATOM 797 N N . GLU A 1 92 ? -1.750 -7.620 -16.473 1.00 91.19 92 GLU A N 1
ATOM 798 C CA . GLU A 1 92 ? -2.815 -6.742 -16.977 1.00 91.19 92 GLU A CA 1
ATOM 799 C C . GLU A 1 92 ? -2.275 -5.396 -17.471 1.00 91.19 92 GLU A C 1
ATOM 801 O O . GLU A 1 92 ? -2.797 -4.826 -18.425 1.00 91.19 92 GLU A O 1
ATOM 806 N N . ARG A 1 93 ? -1.189 -4.905 -16.865 1.00 87.62 93 ARG A N 1
ATOM 807 C CA . ARG A 1 93 ? -0.514 -3.666 -17.269 1.00 87.62 93 ARG A CA 1
ATOM 808 C C . ARG A 1 93 ? 0.550 -3.857 -18.351 1.00 87.62 93 ARG A C 1
ATOM 810 O O . ARG A 1 93 ? 1.181 -2.877 -18.737 1.00 87.62 93 ARG A O 1
ATOM 817 N N . GLY A 1 94 ? 0.766 -5.081 -18.837 1.00 88.19 94 GLY A N 1
ATOM 818 C CA . GLY A 1 94 ? 1.808 -5.371 -19.828 1.00 88.19 94 GLY A CA 1
ATOM 819 C C . GLY A 1 94 ? 3.226 -5.134 -19.298 1.00 88.19 94 GLY A C 1
ATOM 820 O O . GLY A 1 94 ? 4.139 -4.828 -20.063 1.00 88.19 94 GLY A O 1
ATOM 821 N N . VAL A 1 95 ? 3.413 -5.243 -17.983 1.00 86.62 95 VAL A N 1
ATOM 822 C CA . VAL A 1 95 ? 4.692 -5.041 -17.308 1.00 86.62 95 VAL A CA 1
ATOM 823 C C . VAL A 1 95 ? 5.400 -6.380 -17.158 1.00 86.62 95 VAL A C 1
ATOM 825 O O . VAL A 1 95 ? 4.846 -7.338 -16.618 1.00 86.62 95 VAL A O 1
ATOM 828 N N . TYR A 1 96 ? 6.650 -6.448 -17.613 1.00 85.50 96 TYR A N 1
ATOM 829 C CA . TYR A 1 96 ? 7.471 -7.643 -17.447 1.00 85.50 96 TYR A CA 1
ATOM 830 C C . TYR A 1 96 ? 7.683 -7.962 -15.972 1.00 85.50 96 TYR A C 1
ATOM 832 O O . TYR A 1 96 ? 7.957 -7.066 -15.174 1.00 85.50 96 TYR A O 1
ATOM 840 N N . HIS A 1 97 ? 7.617 -9.250 -15.627 1.00 84.56 97 HIS A N 1
ATOM 841 C CA . HIS A 1 97 ? 7.947 -9.705 -14.284 1.00 84.56 97 HIS A CA 1
ATOM 842 C C . HIS A 1 97 ? 9.407 -9.336 -13.974 1.00 84.56 97 HIS A C 1
ATOM 844 O O . HIS A 1 97 ? 10.321 -9.891 -14.591 1.00 84.56 97 HIS A O 1
ATOM 850 N N . PRO A 1 98 ? 9.661 -8.408 -13.039 1.00 84.56 98 PRO A N 1
ATOM 851 C CA . PRO A 1 98 ? 11.011 -7.961 -12.749 1.00 84.56 98 PRO A CA 1
ATOM 852 C C . PRO A 1 98 ? 11.791 -9.067 -12.039 1.00 84.56 98 PRO A C 1
ATOM 854 O O . PRO A 1 98 ? 11.239 -9.831 -11.242 1.00 84.56 98 PRO A O 1
ATOM 857 N N . ILE A 1 99 ? 13.096 -9.121 -12.297 1.00 79.75 99 ILE A N 1
ATOM 858 C CA . ILE A 1 99 ? 14.027 -9.829 -11.421 1.00 79.75 99 ILE A CA 1
ATOM 859 C C . ILE A 1 99 ? 14.295 -8.900 -10.241 1.00 79.75 99 ILE A C 1
ATOM 861 O O . ILE A 1 99 ? 14.748 -7.770 -10.418 1.00 79.75 99 ILE A O 1
ATOM 865 N N . TRP A 1 100 ? 13.990 -9.367 -9.038 1.00 78.44 100 TRP A N 1
ATOM 866 C CA . TRP A 1 100 ? 14.153 -8.603 -7.807 1.00 78.44 100 TRP A CA 1
ATOM 867 C C . TRP A 1 100 ? 15.243 -9.176 -6.893 1.00 78.44 100 TRP A C 1
ATOM 869 O O . TRP A 1 100 ? 15.436 -10.387 -6.825 1.00 78.44 100 TRP A O 1
ATOM 879 N N . ASN A 1 101 ? 15.981 -8.283 -6.225 1.00 82.38 101 ASN A N 1
ATOM 880 C CA . ASN A 1 101 ? 17.091 -8.607 -5.331 1.00 82.38 101 ASN A CA 1
ATOM 881 C C . ASN A 1 101 ? 16.633 -8.649 -3.856 1.00 82.38 101 ASN A C 1
ATOM 883 O O . ASN A 1 101 ? 15.447 -8.539 -3.545 1.00 82.38 101 ASN A O 1
ATOM 887 N N . HIS A 1 102 ? 17.583 -8.794 -2.933 1.00 84.62 102 HIS A N 1
ATOM 888 C CA . HIS A 1 102 ? 17.290 -8.820 -1.501 1.00 84.62 102 HIS A CA 1
ATOM 889 C C . HIS A 1 102 ? 16.671 -7.508 -0.983 1.00 84.62 102 HIS A C 1
ATOM 891 O O . HIS A 1 102 ? 15.696 -7.554 -0.240 1.00 84.62 102 HIS A O 1
ATOM 897 N N . GLU A 1 103 ? 17.162 -6.347 -1.425 1.00 83.56 103 GLU A N 1
ATOM 898 C CA . GLU A 1 103 ? 16.643 -5.027 -1.020 1.00 83.56 103 GLU A CA 1
ATOM 899 C C . GLU A 1 103 ? 15.165 -4.862 -1.393 1.00 83.56 103 GLU A C 1
ATOM 901 O O . GLU A 1 103 ? 14.349 -4.365 -0.621 1.00 83.56 103 GLU A O 1
ATOM 906 N N . ASN A 1 104 ? 14.795 -5.370 -2.565 1.00 83.75 104 ASN A N 1
ATOM 907 C CA . ASN A 1 104 ? 13.416 -5.405 -3.025 1.00 83.75 104 ASN A CA 1
ATOM 908 C C . ASN A 1 104 ? 12.518 -6.276 -2.136 1.00 83.75 104 ASN A C 1
ATOM 910 O O . ASN A 1 104 ? 11.360 -5.926 -1.907 1.00 83.75 104 ASN A O 1
ATOM 914 N N . MET A 1 105 ? 13.035 -7.397 -1.623 1.00 84.44 105 MET A N 1
ATOM 915 C CA . MET A 1 105 ? 12.299 -8.227 -0.667 1.00 84.44 105 MET A CA 1
ATOM 916 C C . MET A 1 105 ? 12.135 -7.514 0.676 1.00 84.44 105 MET A C 1
ATOM 918 O O . MET A 1 105 ? 11.069 -7.610 1.278 1.00 84.44 105 MET A O 1
ATOM 922 N N . GLU A 1 106 ? 13.155 -6.787 1.136 1.00 89.56 106 GLU A N 1
ATOM 923 C CA . GLU A 1 106 ? 13.087 -6.023 2.386 1.00 89.56 106 GLU A CA 1
ATOM 924 C C . GLU A 1 106 ? 12.084 -4.870 2.307 1.00 89.56 106 GLU A C 1
AT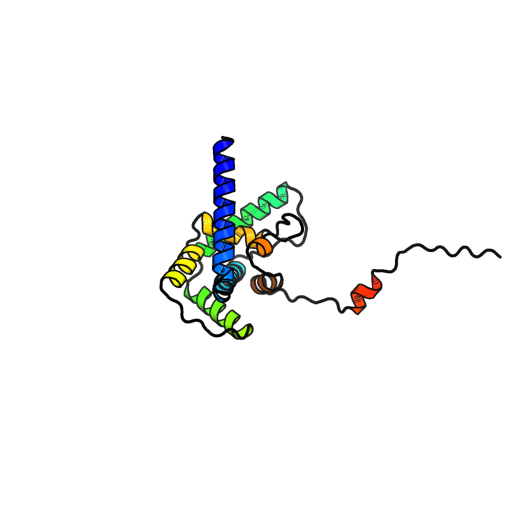OM 926 O O . GLU A 1 106 ? 11.334 -4.658 3.260 1.00 89.56 106 GLU A O 1
ATOM 931 N N . PHE A 1 107 ? 11.966 -4.199 1.157 1.00 89.50 107 PHE A N 1
ATOM 932 C CA . PHE A 1 107 ? 10.886 -3.237 0.919 1.00 89.50 107 PHE A CA 1
ATOM 933 C C . PHE A 1 107 ? 9.509 -3.884 1.127 1.00 89.50 107 PHE A C 1
ATOM 935 O O . PHE A 1 107 ? 8.698 -3.399 1.916 1.00 89.50 107 PHE A O 1
ATOM 942 N N . VAL A 1 108 ? 9.249 -5.022 0.475 1.00 88.38 108 VAL A N 1
ATOM 943 C CA . VAL A 1 108 ? 7.943 -5.695 0.564 1.00 88.38 108 VAL A CA 1
ATOM 944 C C . VAL A 1 108 ? 7.672 -6.213 1.975 1.00 88.38 108 VAL A C 1
ATOM 946 O O . VAL A 1 108 ? 6.573 -6.022 2.494 1.00 88.38 108 VAL A O 1
ATOM 949 N N . LYS A 1 109 ? 8.672 -6.803 2.639 1.00 90.12 109 LYS A N 1
ATOM 950 C CA . LYS A 1 109 ? 8.557 -7.211 4.046 1.00 90.12 109 LYS A CA 1
ATOM 951 C C . LYS A 1 109 ? 8.241 -6.026 4.946 1.00 90.12 109 LYS A C 1
ATOM 953 O O . LYS A 1 109 ? 7.376 -6.148 5.807 1.00 90.12 109 LYS A O 1
ATOM 958 N N . THR A 1 110 ? 8.899 -4.890 4.732 1.00 91.94 110 THR A N 1
ATOM 959 C CA . THR A 1 110 ? 8.664 -3.667 5.502 1.00 91.94 110 THR A CA 1
ATOM 960 C C . THR A 1 110 ? 7.226 -3.195 5.324 1.00 91.94 110 THR A C 1
ATOM 962 O O . THR A 1 110 ? 6.545 -2.971 6.322 1.00 91.94 110 THR A O 1
ATOM 965 N N . MET A 1 111 ? 6.723 -3.139 4.087 1.00 92.12 111 MET A N 1
ATOM 966 C CA . MET A 1 111 ? 5.345 -2.716 3.811 1.00 92.12 111 MET A CA 1
ATOM 967 C C . MET A 1 111 ? 4.295 -3.673 4.391 1.00 92.12 111 MET A C 1
ATOM 969 O O . MET A 1 111 ? 3.283 -3.223 4.922 1.00 92.12 111 MET A O 1
ATOM 973 N N . ILE A 1 112 ? 4.532 -4.987 4.328 1.00 91.56 112 ILE A N 1
ATOM 974 C CA . ILE A 1 112 ? 3.603 -5.998 4.863 1.00 91.56 112 ILE A CA 1
ATOM 975 C C . ILE A 1 112 ? 3.677 -6.085 6.391 1.00 91.56 112 ILE A C 1
ATOM 977 O O . ILE A 1 112 ? 2.679 -6.412 7.027 1.00 91.56 112 ILE A O 1
ATOM 981 N N . SER A 1 113 ? 4.827 -5.767 6.999 1.00 88.12 113 SER A N 1
ATOM 982 C CA . SER A 1 113 ? 5.017 -5.855 8.454 1.00 88.12 113 SER A CA 1
ATOM 983 C C . SER A 1 113 ? 4.007 -5.027 9.250 1.00 88.12 113 SER A C 1
ATOM 985 O O . SER A 1 113 ? 3.786 -5.306 10.428 1.00 88.12 113 SER A O 1
ATOM 987 N N . GLY A 1 114 ? 3.418 -3.998 8.627 1.00 79.75 114 GLY A N 1
ATOM 988 C CA . GLY A 1 114 ? 2.497 -3.089 9.295 1.00 79.75 114 GLY A CA 1
ATOM 989 C C . GLY A 1 114 ? 3.158 -2.334 10.443 1.00 79.75 114 GLY A C 1
ATOM 990 O O . GLY A 1 114 ? 2.477 -1.939 11.391 1.00 79.75 114 GLY A O 1
ATOM 991 N N . ASN A 1 115 ? 4.484 -2.150 10.388 1.00 89.06 115 ASN A N 1
ATOM 992 C CA . ASN A 1 115 ? 5.169 -1.247 11.301 1.00 89.06 115 ASN A CA 1
ATOM 993 C C . ASN A 1 115 ? 4.573 0.168 11.181 1.00 89.06 115 ASN A C 1
ATOM 995 O O . ASN A 1 115 ? 3.903 0.496 10.200 1.00 89.06 115 ASN A O 1
ATOM 999 N N . ASN A 1 116 ? 4.812 1.021 12.177 1.00 86.62 116 ASN A N 1
ATOM 1000 C CA . ASN A 1 116 ? 4.096 2.292 12.241 1.00 86.62 116 ASN A CA 1
ATOM 1001 C C . ASN A 1 116 ? 4.305 3.163 10.986 1.00 86.62 116 ASN A C 1
ATOM 1003 O O . ASN A 1 116 ? 3.340 3.693 10.452 1.00 86.62 116 ASN A O 1
ATOM 1007 N N . ALA A 1 117 ? 5.536 3.237 10.468 1.00 86.56 117 ALA A N 1
ATOM 1008 C CA . ALA A 1 117 ? 5.851 4.025 9.275 1.00 86.56 117 ALA A CA 1
ATOM 1009 C C . ALA A 1 117 ? 5.153 3.491 8.010 1.00 86.56 117 ALA A C 1
ATOM 1011 O O . ALA A 1 117 ? 4.478 4.245 7.314 1.00 86.56 117 ALA A O 1
ATOM 1012 N N . SER A 1 118 ? 5.251 2.185 7.741 1.00 89.62 118 SER A N 1
ATOM 1013 C CA . SER A 1 118 ? 4.597 1.552 6.586 1.00 89.62 118 SER A CA 1
ATOM 1014 C C . SER A 1 118 ? 3.081 1.689 6.642 1.00 89.62 118 SER A C 1
ATOM 1016 O O . SER A 1 118 ? 2.464 2.040 5.639 1.00 89.62 118 SER A O 1
ATOM 1018 N N . ARG A 1 119 ? 2.478 1.478 7.817 1.00 90.12 119 ARG A N 1
ATOM 1019 C CA . ARG A 1 119 ? 1.039 1.650 8.002 1.00 90.12 119 ARG A CA 1
ATOM 1020 C C . ARG A 1 119 ? 0.623 3.089 7.714 1.00 90.12 119 ARG A C 1
ATOM 1022 O O . ARG A 1 119 ? -0.300 3.275 6.937 1.00 90.12 119 ARG A O 1
ATOM 1029 N N . MET A 1 120 ? 1.329 4.085 8.250 1.00 88.19 120 MET A N 1
ATOM 1030 C CA . MET A 1 120 ? 1.014 5.495 7.990 1.00 88.19 120 MET A CA 1
ATOM 1031 C C . MET A 1 120 ? 1.084 5.851 6.495 1.00 88.19 120 MET A C 1
ATOM 1033 O O . MET A 1 120 ? 0.219 6.568 6.000 1.00 88.19 120 MET A O 1
ATOM 1037 N N . LEU A 1 121 ? 2.066 5.321 5.755 1.00 90.62 121 LEU A N 1
ATOM 1038 C CA . LEU A 1 121 ? 2.161 5.515 4.301 1.00 90.62 121 LEU A CA 1
ATOM 1039 C C . LEU A 1 121 ? 0.973 4.878 3.561 1.00 90.62 121 LEU A C 1
ATOM 1041 O O . LEU A 1 121 ? 0.369 5.502 2.691 1.00 90.62 121 LEU A O 1
ATOM 1045 N N . LEU A 1 122 ? 0.603 3.645 3.921 1.00 92.19 122 LEU A N 1
ATOM 1046 C CA . LEU A 1 122 ? -0.547 2.950 3.334 1.00 92.19 122 LEU A CA 1
ATOM 1047 C C . LEU A 1 122 ? -1.870 3.669 3.645 1.00 92.19 122 LEU A C 1
ATOM 1049 O O . LEU A 1 122 ? -2.702 3.837 2.757 1.00 92.19 122 LEU A O 1
ATOM 1053 N N . GLU A 1 123 ? -2.050 4.136 4.880 1.00 87.94 123 GLU A N 1
ATOM 1054 C CA . GLU A 1 123 ? -3.203 4.936 5.306 1.00 87.94 123 GLU A CA 1
ATOM 1055 C C . GLU A 1 123 ? -3.314 6.234 4.514 1.00 87.94 123 GLU A C 1
ATOM 1057 O O . GLU A 1 123 ? -4.409 6.627 4.107 1.00 87.94 123 GLU A O 1
ATOM 1062 N N . GLU A 1 124 ? -2.189 6.903 4.267 1.00 86.62 124 GLU A N 1
ATOM 1063 C CA . GLU A 1 124 ? -2.172 8.148 3.513 1.00 86.62 124 GLU A CA 1
ATOM 1064 C C . GLU A 1 124 ? -2.653 7.948 2.064 1.00 86.62 124 GLU A C 1
ATOM 1066 O O . GLU A 1 124 ? -3.345 8.820 1.525 1.00 86.62 124 GLU A O 1
ATOM 1071 N N . ILE A 1 125 ? -2.365 6.788 1.457 1.00 88.31 125 ILE A N 1
ATOM 1072 C CA . ILE A 1 125 ? -2.845 6.447 0.108 1.00 88.31 125 ILE A CA 1
ATOM 1073 C C . ILE A 1 125 ? -4.376 6.311 0.117 1.00 88.31 125 ILE A C 1
ATOM 1075 O O . ILE A 1 125 ? -5.045 6.787 -0.798 1.00 88.31 125 ILE A O 1
ATOM 1079 N N . LEU A 1 126 ? -4.933 5.706 1.170 1.00 83.81 126 LEU A N 1
ATOM 1080 C CA . LEU A 1 126 ? -6.367 5.413 1.321 1.00 83.81 126 LEU A CA 1
ATOM 1081 C C 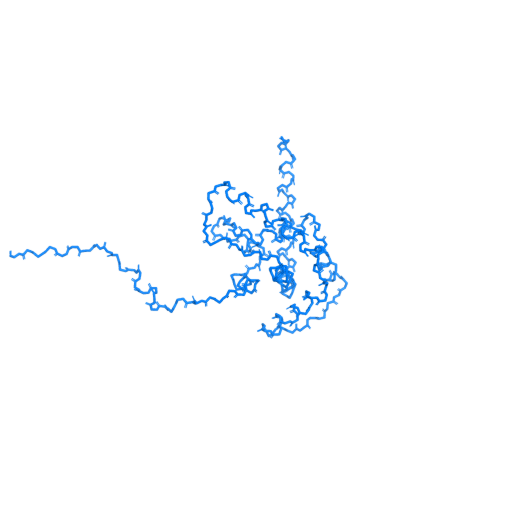. LEU A 1 126 ? -7.208 6.612 1.797 1.00 83.81 126 LEU A C 1
ATOM 1083 O O . LEU A 1 126 ? -8.432 6.604 1.681 1.00 83.81 126 LEU A O 1
ATOM 1087 N N . SER A 1 127 ? -6.575 7.628 2.388 1.00 72.25 127 SER A N 1
ATOM 1088 C CA . SER A 1 127 ? -7.268 8.720 3.088 1.00 72.25 127 SER A CA 1
ATOM 1089 C C . SER A 1 127 ? -7.787 9.845 2.184 1.00 72.25 127 SER A C 1
ATOM 1091 O O . SER A 1 127 ? -8.476 10.728 2.694 1.00 72.25 127 SER A O 1
ATOM 1093 N N . PHE A 1 128 ? -7.430 9.865 0.893 1.00 69.06 128 PHE A N 1
ATOM 1094 C CA . PHE A 1 128 ? -7.834 10.890 -0.088 1.00 69.06 128 PHE A CA 1
ATOM 1095 C C . PHE A 1 128 ? -7.765 12.332 0.431 1.00 69.06 128 PHE A C 1
ATOM 1097 O O . PHE A 1 128 ? -8.711 13.108 0.291 1.00 69.06 128 PHE A O 1
ATOM 1104 N N . ARG A 1 129 ? -6.655 12.717 1.072 1.00 61.44 129 ARG A N 1
ATOM 1105 C CA . ARG A 1 129 ? -6.513 14.090 1.574 1.00 61.44 129 ARG A CA 1
ATOM 1106 C C . ARG A 1 129 ? -6.028 14.979 0.440 1.00 61.44 129 ARG A C 1
ATOM 1108 O O . ARG A 1 129 ? -5.000 14.688 -0.151 1.00 61.44 129 ARG A O 1
ATOM 1115 N N . THR A 1 130 ? -6.736 16.061 0.146 1.00 53.31 130 THR A N 1
ATOM 1116 C CA . THR A 1 130 ? -6.231 17.089 -0.768 1.00 53.31 130 THR A CA 1
ATOM 1117 C C . THR A 1 130 ? -5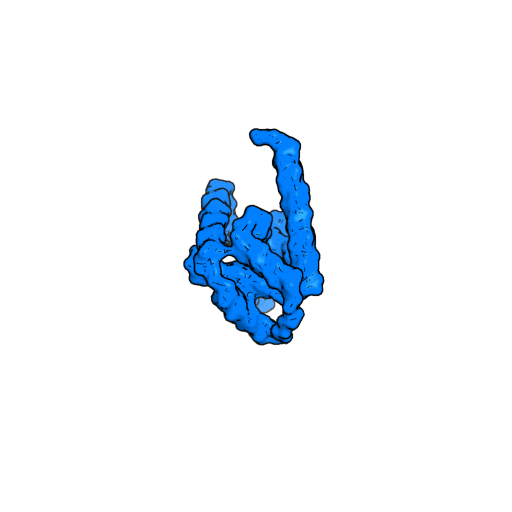.211 17.944 -0.019 1.00 53.31 130 THR A C 1
ATOM 1119 O O . THR A 1 130 ? -5.596 18.762 0.821 1.00 53.31 130 THR A O 1
ATOM 1122 N N . GLU A 1 131 ? -3.925 17.737 -0.282 1.00 52.72 131 GLU A N 1
ATOM 1123 C CA . GLU A 1 131 ? -2.876 18.685 0.094 1.00 52.72 131 GLU A CA 1
ATOM 1124 C C . GLU A 1 131 ? -2.648 19.571 -1.140 1.00 52.72 131 GLU A C 1
ATOM 1126 O O . GLU A 1 131 ? -2.122 19.113 -2.145 1.00 52.72 131 GLU A O 1
ATOM 1131 N N . GLU A 1 132 ? -3.115 20.825 -1.099 1.00 51.19 132 GLU A N 1
ATOM 1132 C CA . GLU A 1 132 ? -2.705 21.869 -2.059 1.00 51.19 132 GLU A CA 1
ATOM 1133 C C . GLU A 1 132 ? -2.930 21.518 -3.549 1.00 51.19 132 GLU A C 1
ATOM 1135 O O . GLU A 1 132 ? -1.996 21.496 -4.343 1.00 51.19 132 GLU A O 1
ATOM 1140 N N . LEU A 1 133 ? -4.190 21.271 -3.942 1.00 55.62 133 LEU A N 1
ATOM 1141 C CA . LEU A 1 133 ? -4.621 20.905 -5.311 1.00 55.62 133 LEU A CA 1
ATOM 1142 C C . LEU A 1 133 ? -4.223 19.494 -5.787 1.00 55.62 133 LEU A C 1
ATOM 1144 O O . LEU A 1 133 ? -4.675 19.093 -6.857 1.00 55.62 133 LEU A O 1
ATOM 1148 N N . ALA A 1 134 ? -3.459 18.727 -5.003 1.00 61.19 134 ALA A N 1
ATOM 1149 C CA . ALA A 1 134 ? -3.121 17.333 -5.290 1.00 61.19 134 ALA A CA 1
ATOM 1150 C C . ALA A 1 134 ? -3.745 16.382 -4.258 1.00 61.19 134 ALA A C 1
ATOM 1152 O O . ALA A 1 134 ? -3.870 16.709 -3.072 1.00 61.19 134 ALA A O 1
ATOM 1153 N N . PHE A 1 135 ? -4.132 15.180 -4.688 1.00 71.94 135 PHE A N 1
ATOM 1154 C CA . PHE A 1 135 ? -4.530 14.137 -3.742 1.00 71.94 135 PHE A CA 1
ATOM 1155 C C . PHE A 1 135 ? -3.293 13.554 -3.043 1.00 71.94 135 PHE A C 1
ATOM 1157 O O . PHE A 1 135 ? -2.238 13.394 -3.650 1.00 71.94 135 PHE A O 1
ATOM 1164 N N . SER A 1 136 ? -3.416 13.166 -1.772 1.00 81.12 136 SER A N 1
ATOM 1165 C CA . SER A 1 136 ? -2.303 12.677 -0.943 1.00 81.12 136 SER A CA 1
ATOM 1166 C C . SER A 1 136 ? -1.544 11.507 -1.575 1.00 81.12 136 SER A C 1
ATOM 1168 O O . SER A 1 136 ? -0.318 11.437 -1.494 1.00 81.12 136 SER A O 1
ATOM 1170 N N . TYR A 1 137 ? -2.244 10.616 -2.281 1.00 86.06 137 TYR A N 1
ATOM 1171 C CA . TYR A 1 137 ? -1.611 9.514 -3.005 1.00 86.06 137 TYR A CA 1
ATOM 1172 C C . TYR A 1 137 ? -0.752 9.987 -4.196 1.00 86.06 137 TYR A C 1
ATOM 1174 O O . TYR A 1 137 ? 0.262 9.359 -4.503 1.00 86.06 137 TYR A O 1
ATOM 1182 N N . GLU A 1 138 ? -1.083 11.113 -4.835 1.00 86.75 138 GLU A N 1
ATOM 1183 C CA . GLU A 1 138 ? -0.299 11.698 -5.938 1.00 86.75 138 GLU A CA 1
ATOM 1184 C C . GLU A 1 138 ? 1.026 12.250 -5.430 1.00 86.75 138 GLU A C 1
ATOM 1186 O O . GLU A 1 138 ? 2.078 12.047 -6.047 1.00 86.75 138 GLU A O 1
ATOM 1191 N N . CYS A 1 139 ? 1.010 12.840 -4.234 1.00 85.38 139 CYS A N 1
ATOM 1192 C CA . CYS A 1 139 ? 2.223 13.258 -3.542 1.00 85.38 139 CYS A CA 1
ATOM 1193 C C . CYS A 1 139 ? 3.182 12.083 -3.289 1.00 85.38 139 CYS A C 1
ATOM 1195 O O . CYS A 1 139 ? 4.393 12.301 -3.275 1.00 85.38 139 CYS A O 1
ATOM 1197 N N . MET A 1 140 ? 2.668 10.853 -3.184 1.00 89.12 140 MET A N 1
ATOM 1198 C CA . MET A 1 140 ? 3.433 9.612 -3.003 1.00 89.12 140 MET A CA 1
ATOM 1199 C C . MET A 1 140 ? 3.742 8.856 -4.306 1.00 89.12 140 MET A C 1
ATOM 1201 O O . MET A 1 140 ? 4.280 7.752 -4.259 1.00 89.12 140 MET A O 1
ATOM 1205 N N . GLY A 1 141 ? 3.446 9.440 -5.472 1.00 89.62 141 GLY A N 1
ATOM 1206 C CA . GLY A 1 141 ? 3.776 8.851 -6.776 1.00 89.62 141 GLY A CA 1
ATOM 1207 C C . GLY A 1 141 ? 2.727 7.881 -7.332 1.00 89.62 141 GLY A C 1
ATOM 1208 O O . GLY A 1 141 ? 3.032 7.112 -8.247 1.00 89.62 141 GLY A O 1
ATOM 1209 N N . PHE A 1 142 ? 1.500 7.909 -6.807 1.00 90.81 142 PHE A N 1
ATOM 1210 C CA . PHE A 1 142 ? 0.373 7.134 -7.327 1.00 90.81 142 PHE A CA 1
ATOM 1211 C C . PHE A 1 142 ? -0.500 7.995 -8.231 1.00 90.81 142 PHE A C 1
ATOM 1213 O O . PHE A 1 142 ? -0.632 9.198 -8.050 1.00 90.81 142 PHE A O 1
ATOM 1220 N N . THR A 1 143 ? -1.121 7.363 -9.213 1.00 89.31 143 THR A N 1
ATOM 1221 C CA . THR A 1 143 ? -2.079 7.995 -10.114 1.00 89.31 143 THR A CA 1
ATOM 1222 C C . THR A 1 143 ? -3.496 7.606 -9.730 1.00 89.31 143 THR A C 1
ATOM 1224 O O . THR A 1 143 ? -3.740 6.574 -9.109 1.00 89.31 143 THR A O 1
ATOM 1227 N N . HIS A 1 144 ? -4.456 8.385 -10.205 1.00 85.25 144 HIS A N 1
ATOM 1228 C CA . HIS A 1 144 ? -5.866 8.022 -10.223 1.00 85.25 144 HIS A CA 1
ATOM 1229 C C . HIS A 1 144 ? -6.146 6.581 -10.691 1.00 85.25 144 HIS A C 1
ATOM 1231 O O . HIS A 1 144 ? -6.908 5.869 -10.047 1.00 85.25 144 HIS A O 1
ATOM 1237 N N . GLN A 1 145 ? -5.485 6.125 -11.760 1.00 88.00 145 GLN A N 1
ATOM 1238 C CA . GLN A 1 145 ? -5.663 4.759 -12.260 1.00 88.00 145 GLN A CA 1
ATOM 1239 C C . GLN A 1 145 ? -5.110 3.696 -11.305 1.00 88.00 145 GLN A C 1
ATOM 1241 O O . GLN A 1 145 ? -5.590 2.567 -11.305 1.00 88.00 145 GLN A O 1
ATOM 1246 N N . ASP A 1 146 ? -4.075 4.021 -10.528 1.00 90.62 146 ASP A N 1
ATOM 1247 C CA . ASP A 1 146 ? -3.548 3.107 -9.512 1.00 90.62 146 ASP A CA 1
ATOM 1248 C C . ASP A 1 146 ? -4.570 2.916 -8.388 1.00 90.62 146 ASP A C 1
ATOM 1250 O O . ASP A 1 146 ? -4.771 1.796 -7.923 1.00 90.62 146 ASP A O 1
ATOM 1254 N N . ILE A 1 147 ? -5.257 3.994 -8.003 1.00 89.38 147 ILE A N 1
ATOM 1255 C CA . ILE A 1 147 ? -6.355 3.953 -7.035 1.00 89.38 147 ILE A CA 1
ATOM 1256 C C . ILE A 1 147 ? -7.526 3.130 -7.566 1.00 89.38 147 ILE A C 1
ATOM 1258 O O . ILE A 1 147 ? -8.037 2.274 -6.845 1.00 89.38 147 ILE A O 1
ATOM 1262 N N . ASP A 1 148 ? -7.908 3.325 -8.828 1.00 88.38 148 ASP A N 1
ATOM 1263 C CA . ASP A 1 148 ? -8.991 2.549 -9.433 1.00 88.38 148 ASP A CA 1
ATOM 1264 C C . ASP A 1 148 ? -8.691 1.038 -9.386 1.00 88.38 148 ASP A C 1
ATOM 1266 O O . ASP A 1 148 ? -9.581 0.238 -9.102 1.00 88.38 148 ASP A O 1
ATOM 1270 N N . ILE A 1 149 ? -7.425 0.632 -9.581 1.00 90.69 149 ILE A N 1
ATOM 1271 C CA . ILE A 1 149 ? -7.015 -0.775 -9.436 1.00 90.69 149 ILE A CA 1
ATOM 1272 C C . ILE A 1 149 ? -7.220 -1.268 -8.004 1.00 90.69 149 ILE A C 1
ATOM 1274 O O . ILE A 1 149 ? -7.673 -2.399 -7.823 1.00 90.69 149 ILE A O 1
ATOM 1278 N N . ILE A 1 150 ? -6.863 -0.477 -6.986 1.00 92.00 150 ILE A N 1
ATOM 1279 C CA . ILE A 1 150 ? -6.980 -0.892 -5.577 1.00 92.00 150 ILE A CA 1
ATOM 1280 C C . ILE A 1 150 ? -8.426 -1.278 -5.252 1.00 92.00 150 ILE A C 1
ATOM 1282 O O . ILE A 1 150 ? -8.646 -2.310 -4.615 1.00 92.00 150 ILE A O 1
ATOM 1286 N N . PHE A 1 151 ? -9.384 -0.485 -5.734 1.00 89.69 151 PHE A N 1
ATOM 1287 C CA . PHE A 1 151 ? -10.803 -0.606 -5.395 1.00 89.69 151 PHE A CA 1
ATOM 1288 C C . PHE A 1 151 ? -11.672 -1.253 -6.482 1.00 89.69 151 PHE A C 1
ATOM 1290 O O . PHE A 1 151 ? -12.890 -1.257 -6.358 1.00 89.69 151 PHE A O 1
ATOM 1297 N N . ASP A 1 152 ? -11.074 -1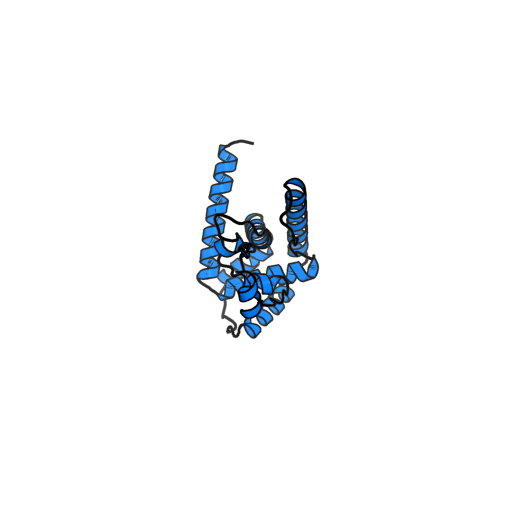.790 -7.552 1.00 86.50 152 ASP A N 1
ATOM 1298 C CA . ASP A 1 152 ? -11.818 -2.346 -8.698 1.00 86.50 152 ASP A CA 1
ATOM 1299 C C . ASP A 1 152 ? -12.831 -1.348 -9.305 1.00 86.50 152 ASP A C 1
ATOM 1301 O O . ASP A 1 152 ? -13.874 -1.727 -9.843 1.00 86.50 152 ASP A O 1
ATOM 1305 N N . TRP A 1 153 ? -12.528 -0.049 -9.242 1.00 85.94 153 TRP A N 1
ATOM 1306 C CA . TRP A 1 153 ? -13.409 0.980 -9.778 1.00 85.94 153 TRP A CA 1
ATOM 1307 C C . TRP A 1 153 ? -13.339 1.008 -11.302 1.00 85.94 153 TRP A C 1
ATOM 1309 O O . TRP A 1 153 ? -12.295 1.264 -11.902 1.00 85.94 153 TRP A O 1
ATOM 1319 N N . MET A 1 154 ? -14.485 0.806 -11.951 1.00 68.69 154 MET A N 1
ATOM 1320 C CA . MET A 1 154 ? -14.629 1.134 -13.364 1.00 68.69 154 MET A CA 1
ATOM 1321 C C . MET A 1 154 ? -14.888 2.632 -13.487 1.00 68.69 154 MET A C 1
ATOM 1323 O O . MET A 1 154 ? -15.988 3.101 -13.193 1.00 68.69 154 MET A O 1
ATOM 1327 N N . ARG A 1 155 ? -13.899 3.397 -13.958 1.00 57.28 155 ARG A N 1
ATOM 1328 C CA . ARG A 1 155 ? -14.178 4.757 -14.423 1.00 57.28 155 ARG A CA 1
ATOM 1329 C C . ARG A 1 155 ? -15.055 4.664 -15.661 1.00 57.28 155 ARG A C 1
ATOM 1331 O O . ARG A 1 155 ? -14.569 4.375 -16.750 1.00 57.28 155 ARG A O 1
ATOM 1338 N N . ILE A 1 156 ? -16.340 4.961 -15.503 1.00 48.91 156 ILE A N 1
ATOM 1339 C CA . ILE A 1 156 ? -17.115 5.507 -16.611 1.00 48.91 156 ILE A CA 1
ATOM 1340 C C . ILE A 1 156 ? -16.493 6.879 -16.853 1.00 48.91 156 ILE A C 1
ATOM 1342 O O . ILE A 1 156 ? -16.785 7.826 -16.130 1.00 48.91 156 ILE A O 1
ATOM 1346 N N . THR A 1 157 ? -15.546 6.979 -17.785 1.00 42.94 157 THR A N 1
ATOM 1347 C CA . THR A 1 157 ? -15.139 8.289 -18.292 1.00 42.94 157 THR A CA 1
ATOM 1348 C C . THR A 1 157 ? -16.395 8.872 -18.933 1.00 42.94 157 THR A C 1
ATOM 1350 O O . THR A 1 157 ? -16.912 8.240 -19.859 1.00 42.94 157 THR A O 1
ATOM 1353 N N . PRO A 1 158 ? -16.965 9.982 -18.428 1.00 41.78 158 PRO A N 1
ATOM 1354 C CA . PRO A 1 158 ? -18.066 10.621 -19.126 1.00 41.78 158 PRO A CA 1
ATOM 1355 C C . PRO A 1 158 ? -17.544 10.953 -20.520 1.00 41.78 158 PRO A C 1
ATOM 1357 O O . PRO A 1 158 ? -16.490 11.577 -20.647 1.00 41.78 158 PRO A O 1
ATOM 1360 N N . ASP A 1 159 ? -18.228 10.456 -21.548 1.00 39.16 159 ASP A N 1
ATOM 1361 C CA . ASP A 1 159 ? -17.942 10.794 -22.941 1.00 39.16 159 ASP A CA 1
ATOM 1362 C C . ASP A 1 159 ? -17.836 12.326 -23.040 1.00 39.16 159 ASP A C 1
ATOM 1364 O O . ASP A 1 159 ? -18.605 13.023 -22.376 1.00 39.16 159 ASP A O 1
ATOM 1368 N N . GLU A 1 160 ? -16.904 12.883 -23.819 1.00 43.78 160 GLU A N 1
ATOM 1369 C CA . GLU A 1 160 ? -16.673 14.343 -23.886 1.00 43.78 160 GLU A CA 1
ATOM 1370 C C . GLU A 1 160 ? -17.970 15.122 -24.203 1.00 43.78 160 GLU A C 1
ATOM 1372 O O . GLU A 1 160 ? -18.147 16.271 -23.800 1.00 43.78 160 GLU A O 1
ATOM 1377 N N . ARG A 1 161 ? -18.944 14.449 -24.830 1.00 47.50 161 ARG A N 1
ATOM 1378 C CA . ARG A 1 161 ? -20.310 14.940 -25.079 1.00 47.50 161 ARG A CA 1
ATOM 1379 C C . ARG A 1 161 ? -21.115 15.257 -23.815 1.00 47.50 161 ARG A C 1
ATOM 1381 O O . ARG A 1 161 ? -21.995 16.105 -23.868 1.00 47.50 161 ARG A O 1
ATOM 1388 N N . PHE A 1 162 ? -20.843 14.581 -22.702 1.00 44.56 162 PHE A N 1
ATOM 1389 C CA . PHE A 1 162 ? -21.488 14.811 -21.407 1.00 44.56 162 PHE A CA 1
ATOM 1390 C C . PHE A 1 162 ? -20.947 16.079 -20.726 1.00 44.56 162 PHE A C 1
ATOM 1392 O O . PHE A 1 162 ? -21.684 16.758 -20.019 1.00 44.56 162 PHE A O 1
ATOM 1399 N N . MET A 1 163 ? -19.679 16.427 -20.982 1.00 44.50 163 MET A N 1
ATOM 1400 C CA . MET A 1 163 ? -19.035 17.640 -20.458 1.00 44.50 163 MET A CA 1
ATOM 1401 C C . MET A 1 163 ? -19.393 18.884 -21.285 1.00 44.50 163 MET A C 1
ATOM 1403 O O . MET A 1 163 ? -19.483 19.975 -20.735 1.00 44.50 163 MET A O 1
ATOM 1407 N N . ALA A 1 164 ? -19.679 18.721 -22.582 1.00 45.97 164 ALA A N 1
ATOM 1408 C CA . ALA A 1 164 ? -20.103 19.813 -23.464 1.00 45.97 164 ALA A CA 1
ATOM 1409 C C . ALA A 1 164 ? -21.476 20.423 -23.105 1.00 45.97 164 ALA A C 1
ATOM 1411 O O . ALA A 1 164 ? -21.784 21.522 -23.551 1.00 45.97 164 ALA A O 1
ATOM 1412 N N . GLY A 1 165 ? -22.298 19.725 -22.312 1.00 44.19 165 GLY A N 1
ATOM 1413 C CA . GLY A 1 165 ? -23.615 20.204 -21.871 1.00 44.19 165 GLY A CA 1
ATOM 1414 C C . GLY A 1 165 ? -23.629 20.910 -20.512 1.00 44.19 165 GLY A C 1
ATOM 1415 O O . GLY A 1 165 ? -24.693 21.329 -20.074 1.00 44.19 165 GLY A O 1
ATOM 1416 N N . LEU A 1 166 ? -22.485 21.015 -19.823 1.00 45.31 166 LEU A N 1
ATOM 1417 C CA . LEU A 1 166 ? -22.383 21.648 -18.498 1.00 45.31 166 LEU A CA 1
ATOM 1418 C C . LEU A 1 166 ? -21.837 23.087 -18.542 1.00 45.31 166 LEU A C 1
ATOM 1420 O O . LEU A 1 166 ? -21.798 23.741 -17.504 1.00 45.31 166 LEU A O 1
ATOM 1424 N N . ASP A 1 167 ? -21.465 23.580 -19.729 1.00 45.97 167 ASP A N 1
ATOM 1425 C CA . ASP A 1 167 ? -21.003 24.960 -19.963 1.00 45.97 167 ASP A CA 1
ATOM 1426 C C . ASP A 1 167 ? -22.128 25.921 -20.404 1.00 45.97 167 ASP A C 1
ATOM 1428 O O . ASP A 1 167 ? -21.878 27.108 -20.630 1.00 45.97 167 ASP A O 1
ATOM 1432 N N . GLU A 1 168 ? -23.381 25.462 -20.505 1.00 44.09 168 GLU A N 1
ATOM 1433 C CA . GLU A 1 168 ? -24.504 26.386 -20.685 1.00 44.09 168 GLU A CA 1
ATOM 1434 C C . GLU A 1 168 ? -24.818 27.071 -19.352 1.00 44.09 168 GLU A C 1
ATOM 1436 O O . GLU A 1 168 ? -25.510 26.552 -18.478 1.00 44.09 168 GLU A O 1
ATOM 1441 N N . VAL A 1 169 ? -24.256 28.269 -19.193 1.00 46.12 169 VAL A N 1
ATOM 1442 C CA . VAL A 1 169 ? -24.625 29.213 -18.143 1.00 46.12 169 VAL A CA 1
ATOM 1443 C C . VAL A 1 169 ? -26.109 29.548 -18.311 1.00 46.12 169 VAL A C 1
ATOM 1445 O O . VAL A 1 169 ? -26.490 30.277 -19.228 1.00 46.12 169 VAL A O 1
ATOM 1448 N N . ASP A 1 170 ? -26.940 29.030 -17.406 1.00 50.38 170 ASP A N 1
ATOM 1449 C CA . ASP A 1 170 ? -28.319 29.471 -17.195 1.00 50.38 170 ASP A CA 1
ATOM 1450 C C . ASP A 1 170 ? -28.331 30.986 -16.931 1.00 50.38 170 ASP A C 1
ATOM 1452 O O . ASP A 1 170 ? -28.116 31.443 -15.806 1.00 50.38 170 ASP A O 1
ATOM 1456 N N . GLY A 1 171 ? -28.553 31.799 -17.967 1.00 49.09 171 GLY A N 1
ATOM 1457 C CA . GLY A 1 171 ? -28.649 33.240 -17.758 1.00 49.09 171 GLY A CA 1
ATOM 1458 C C . GLY A 1 171 ? -28.486 34.134 -18.975 1.00 49.09 171 GLY A C 1
ATOM 1459 O O . GLY A 1 171 ? -27.662 35.041 -18.938 1.00 49.09 171 GLY A O 1
ATOM 1460 N N . VAL A 1 172 ? -29.325 33.986 -20.002 1.00 37.16 172 VAL A N 1
ATOM 1461 C CA . VAL A 1 172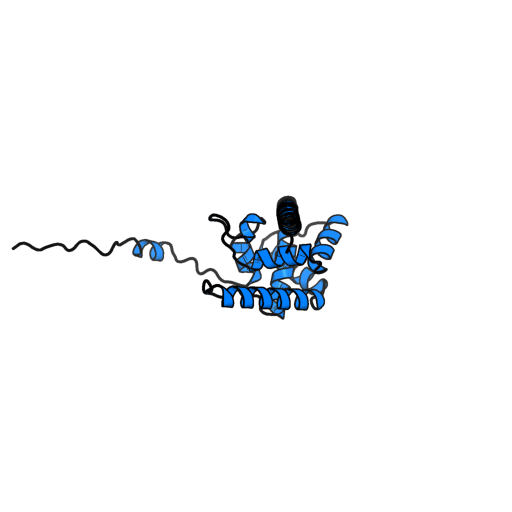 ? -29.731 35.151 -20.808 1.00 37.16 172 VAL A CA 1
ATOM 1462 C C . VAL A 1 172 ? -31.242 35.108 -20.997 1.00 37.16 172 VAL A C 1
ATOM 1464 O O . VAL A 1 172 ? -31.775 34.430 -21.873 1.00 37.16 172 VAL A O 1
ATOM 1467 N N . VAL A 1 173 ? -31.947 35.858 -20.149 1.00 44.94 173 VAL A N 1
ATOM 1468 C CA . VAL A 1 173 ? -33.331 36.256 -20.407 1.00 44.94 173 VAL A CA 1
ATOM 1469 C C . VAL A 1 173 ? -33.304 37.163 -21.635 1.00 44.94 173 VAL A C 1
ATOM 1471 O O . VAL A 1 173 ? -32.853 38.303 -21.564 1.00 44.94 173 VAL A O 1
ATOM 1474 N N . ILE A 1 174 ? -33.761 36.653 -22.776 1.00 44.38 174 ILE A N 1
ATOM 1475 C CA . ILE A 1 174 ? -34.050 37.488 -23.941 1.00 44.38 174 ILE A CA 1
ATOM 1476 C C . ILE A 1 174 ? -35.376 38.190 -23.642 1.00 44.38 174 ILE A C 1
ATOM 1478 O O . ILE A 1 174 ? -36.451 37.612 -23.821 1.00 44.38 174 ILE A O 1
ATOM 1482 N N . GLU A 1 175 ? -35.308 39.428 -23.151 1.00 42.50 175 GLU A N 1
ATOM 1483 C CA . GLU A 1 175 ? -36.469 40.314 -23.125 1.00 42.50 175 GLU A CA 1
ATOM 1484 C C . GLU A 1 175 ? -36.961 40.516 -24.562 1.00 42.50 175 GLU A C 1
ATOM 1486 O O . GLU A 1 175 ? -36.287 41.106 -25.407 1.00 42.50 175 GLU A O 1
ATOM 1491 N N . LYS A 1 176 ? -38.155 39.995 -24.854 1.00 45.41 176 LYS A N 1
ATOM 1492 C CA . LYS A 1 176 ? -38.898 40.350 -26.060 1.00 45.41 176 LYS A CA 1
ATOM 1493 C C . LYS A 1 176 ? -39.538 41.713 -25.836 1.00 45.41 176 LYS A C 1
ATOM 1495 O O . LYS A 1 176 ? -40.613 41.795 -25.246 1.00 45.41 176 LYS A O 1
ATOM 1500 N N . THR A 1 177 ? -38.910 42.771 -26.328 1.00 42.31 177 THR A N 1
ATOM 1501 C CA . THR A 1 177 ? -39.612 44.034 -26.564 1.00 42.31 177 THR A CA 1
ATOM 1502 C C . THR A 1 177 ? -40.422 43.902 -27.851 1.00 42.31 177 THR A C 1
ATOM 1504 O O . THR A 1 177 ? -39.892 43.545 -28.904 1.00 42.31 177 THR A O 1
ATOM 1507 N N . THR A 1 178 ? -41.732 44.097 -27.707 1.00 50.62 178 THR A N 1
ATOM 1508 C CA . THR A 1 178 ? -42.706 44.225 -28.802 1.00 50.62 178 THR A CA 1
ATOM 1509 C C . THR A 1 178 ? -42.667 45.641 -29.354 1.00 50.62 178 THR A C 1
ATOM 1511 O O . THR A 1 178 ? -42.425 46.560 -28.537 1.00 50.62 178 THR A O 1
#

Foldseek 3Di:
DDPVVVVVVVVVLVVLLVVLLCVCVVPVLLLLLLLLLLLQLCVVQPLADDPDDDDDVVLVVNLVSNLVSSLVSLVVDDPVSSVVSSVVVCVVVVHDDDDDDPVSVVSSCVLSVCPVSNSVNSSQLSSQDDDPNDTSVVSSVDDPVSVCSSNVNDPPPPDVVVVVVVPPDPDDDPDDDD

Sequence (178 aa):
MNVNTVANETDFFKRERQNFKEEVSKHYWKKFWVIAILKTVHKKKGLEPSIHPFFSMQRLQYVDEMSYKLERALKEVKFNEIYDEWTKILRERGVYHPIWNHENMEFVKTMISGNNASRMLLEEILSFRTEELAFSYECMGFTHQDIDIIFDWMRITPDERFMAGLDEVDGVVIEKTT